Protein AF-A0A151EN66-F1 (afdb_monomer_lite)

Foldseek 3Di:
DPPVVVLCVVLVVLLVQLLVLLVQLVVLLVVLVVVVDDPVLSVLSVVLSDRDDPPDDPLVVLLVVLVVSLVSLVVSLVVCVVVCVPPSSVSNSVSSVVSSVSSVVSNVSSVVVCCVPCVVVCVVCVVPPPDDDPPPVVVVVVVVVVVVVVVVVVVVVD

Secondary structure (DSSP, 8-state):
-HHHHHHHHHHHHHHHHHHHHHHHHHHHHHHHGGGT--HHHHHHHHTT-PPPP-S---HHHHHHHHHHHHHHHHHHHHHHGGGTTSTTHHHHHHHHHHHHHHHHHHHHHHHHHHHHHHHHHHHHHTTT--SSSTTHHHHHHHHHHHHHHHHHHHHH--

Radius of gyration: 22.99 Å; chains: 1; bounding box: 45×64×56 Å

Structure (mmCIF, N/CA/C/O backbone):
data_AF-A0A151EN66-F1
#
_entry.id   AF-A0A151EN66-F1
#
loop_
_atom_site.group_PDB
_atom_site.id
_atom_site.type_symbol
_atom_site.label_atom_id
_atom_site.label_alt_id
_atom_site.label_comp_id
_atom_site.label_asym_id
_atom_site.label_entity_id
_atom_site.label_seq_id
_atom_site.pdbx_PDB_ins_code
_atom_site.Cartn_x
_atom_site.Cartn_y
_atom_site.Cartn_z
_atom_site.occupancy
_atom_site.B_iso_or_equiv
_atom_site.auth_seq_id
_atom_site.auth_comp_id
_atom_site.auth_asym_id
_atom_site.auth_atom_id
_atom_site.pdbx_PDB_model_num
ATOM 1 N N . MET A 1 1 ? 28.763 8.935 -19.865 1.00 46.94 1 MET A N 1
ATOM 2 C CA . MET A 1 1 ? 28.561 8.504 -18.459 1.00 46.94 1 MET A CA 1
ATOM 3 C C . MET A 1 1 ? 27.407 9.202 -17.705 1.00 46.94 1 MET A C 1
ATOM 5 O O . MET A 1 1 ? 27.116 8.788 -16.596 1.00 46.94 1 MET A O 1
ATOM 9 N N . HIS A 1 2 ? 26.664 10.167 -18.277 1.00 44.00 2 HIS A N 1
ATOM 10 C CA . HIS A 1 2 ? 25.607 10.914 -17.553 1.00 44.00 2 HIS A CA 1
ATOM 11 C C . HIS A 1 2 ? 24.236 10.216 -17.366 1.00 44.00 2 HIS A C 1
ATOM 13 O O . HIS A 1 2 ? 23.482 10.601 -16.475 1.00 44.00 2 HIS A O 1
ATOM 19 N N . ARG A 1 3 ? 23.879 9.198 -18.169 1.00 51.47 3 ARG A N 1
ATOM 20 C CA . ARG A 1 3 ? 22.538 8.563 -18.116 1.00 51.47 3 ARG A CA 1
ATOM 21 C C . ARG A 1 3 ? 22.285 7.719 -16.859 1.00 51.47 3 ARG A C 1
ATOM 23 O O . ARG A 1 3 ? 21.152 7.680 -16.381 1.00 51.47 3 ARG A O 1
ATOM 30 N N . ASN A 1 4 ? 23.322 7.091 -16.305 1.00 52.31 4 ASN A N 1
ATOM 31 C CA . ASN A 1 4 ? 23.168 6.207 -15.145 1.00 52.31 4 ASN A CA 1
ATOM 32 C C . ASN A 1 4 ? 22.957 7.003 -13.844 1.00 52.31 4 ASN A C 1
ATOM 34 O O . ASN A 1 4 ? 22.134 6.608 -13.024 1.00 52.31 4 ASN A O 1
ATOM 38 N N . SER A 1 5 ? 23.601 8.171 -13.704 1.00 56.22 5 SER A N 1
ATOM 39 C CA . SER A 1 5 ? 23.400 9.075 -12.556 1.00 56.22 5 SER A CA 1
ATOM 40 C C . SER A 1 5 ? 21.963 9.605 -12.498 1.00 56.22 5 SER A C 1
ATOM 42 O O . SER A 1 5 ? 21.292 9.459 -11.487 1.00 56.22 5 SER A O 1
ATOM 44 N N . TYR A 1 6 ? 21.434 10.118 -13.616 1.00 56.62 6 TYR A N 1
ATOM 45 C CA . TYR A 1 6 ? 20.087 10.705 -13.665 1.00 56.62 6 TYR A CA 1
ATOM 46 C C . TYR A 1 6 ? 18.962 9.696 -13.366 1.00 56.62 6 TYR A C 1
ATOM 48 O O . TYR A 1 6 ? 17.961 10.020 -12.726 1.00 56.62 6 TYR A O 1
ATOM 56 N N . THR A 1 7 ? 19.133 8.458 -13.829 1.00 61.69 7 THR A N 1
ATOM 57 C CA . THR A 1 7 ? 18.198 7.346 -13.602 1.00 61.69 7 THR A CA 1
ATOM 58 C C . THR A 1 7 ? 18.179 6.943 -12.126 1.00 61.69 7 THR A C 1
ATOM 60 O O . THR A 1 7 ? 17.107 6.835 -11.526 1.00 61.69 7 THR A O 1
ATOM 63 N N . SER A 1 8 ? 19.365 6.832 -11.519 1.00 66.06 8 SER A N 1
ATOM 64 C CA . SER A 1 8 ? 19.534 6.571 -10.087 1.00 66.06 8 SER A CA 1
ATOM 65 C C . SER A 1 8 ? 18.925 7.685 -9.224 1.00 66.06 8 SER A C 1
ATOM 67 O O . SER A 1 8 ? 18.204 7.400 -8.267 1.00 66.06 8 SER A O 1
ATOM 69 N N . ASP A 1 9 ? 19.113 8.955 -9.598 1.00 73.25 9 ASP A N 1
ATOM 70 C CA . ASP A 1 9 ? 18.587 10.114 -8.859 1.00 73.25 9 ASP A CA 1
ATOM 71 C C . ASP A 1 9 ? 17.057 10.232 -8.936 1.00 73.25 9 ASP A C 1
ATOM 73 O O . ASP A 1 9 ? 16.402 10.731 -8.015 1.00 73.25 9 ASP A O 1
ATOM 77 N N . ARG A 1 10 ? 16.447 9.790 -10.045 1.00 72.00 10 ARG A N 1
ATOM 78 C CA . ARG A 1 10 ? 14.983 9.720 -10.167 1.00 72.00 10 ARG A CA 1
ATOM 79 C C . ARG A 1 10 ? 14.419 8.631 -9.264 1.00 72.00 10 ARG A C 1
ATOM 81 O O . ARG A 1 10 ? 13.573 8.954 -8.435 1.00 72.00 10 ARG A O 1
ATOM 88 N N . ILE A 1 11 ? 14.905 7.392 -9.367 1.00 77.88 11 ILE A N 1
ATOM 89 C CA . ILE A 1 11 ? 14.428 6.274 -8.532 1.00 77.88 11 ILE A CA 1
ATOM 90 C C . ILE A 1 11 ? 14.614 6.602 -7.046 1.00 77.88 11 ILE A C 1
ATOM 92 O O . ILE A 1 11 ? 13.667 6.485 -6.271 1.00 77.88 11 ILE A O 1
ATOM 96 N N . THR A 1 12 ? 15.787 7.116 -6.664 1.00 78.69 12 THR A N 1
ATOM 97 C CA . THR A 1 12 ? 16.104 7.473 -5.272 1.00 78.69 12 THR A CA 1
ATOM 98 C C . THR A 1 12 ? 15.095 8.459 -4.683 1.00 78.69 12 THR A C 1
ATOM 100 O O . THR A 1 12 ? 14.620 8.250 -3.569 1.00 78.69 12 THR A O 1
ATOM 103 N N . ARG A 1 13 ? 14.696 9.498 -5.429 1.00 83.50 13 ARG A N 1
ATOM 104 C CA . ARG A 1 13 ? 13.694 10.471 -4.957 1.00 83.50 13 ARG A CA 1
ATOM 105 C C . ARG A 1 13 ? 12.327 9.840 -4.701 1.00 83.50 13 ARG A C 1
ATOM 107 O O . ARG A 1 13 ? 11.685 10.160 -3.703 1.00 83.50 13 ARG A O 1
ATOM 114 N N . TYR A 1 14 ? 11.873 8.946 -5.578 1.00 83.88 14 TYR A N 1
ATOM 115 C CA . TYR A 1 14 ? 10.579 8.281 -5.393 1.00 83.88 14 TYR A CA 1
ATOM 116 C C . TYR A 1 14 ? 10.620 7.247 -4.270 1.00 83.88 14 TYR A C 1
ATOM 118 O O . TYR A 1 14 ? 9.672 7.169 -3.493 1.00 83.88 14 TYR A O 1
ATOM 126 N N . VAL A 1 15 ? 11.738 6.536 -4.111 1.00 83.06 15 VAL A N 1
ATOM 127 C CA . VAL A 1 15 ? 11.966 5.652 -2.962 1.00 83.06 15 VAL A CA 1
ATOM 128 C C . VAL A 1 15 ? 11.958 6.447 -1.652 1.00 83.06 15 VAL A C 1
ATOM 130 O O . VAL A 1 15 ? 11.281 6.050 -0.711 1.00 83.06 15 VAL A O 1
ATOM 133 N N . GLN A 1 16 ? 12.616 7.610 -1.591 1.00 84.69 16 GLN A N 1
ATOM 134 C CA . GLN A 1 16 ? 12.591 8.485 -0.408 1.00 84.69 16 GLN A CA 1
ATOM 135 C C . GLN A 1 16 ? 11.183 9.000 -0.081 1.00 84.69 16 GLN A C 1
ATOM 137 O O . GLN A 1 16 ? 10.785 9.042 1.084 1.00 84.69 16 GLN A O 1
ATOM 142 N N . ARG A 1 17 ? 10.406 9.381 -1.101 1.00 86.44 17 ARG A N 1
ATOM 143 C CA . ARG A 1 17 ? 9.011 9.801 -0.919 1.00 86.44 17 ARG A CA 1
ATOM 144 C C . ARG A 1 17 ? 8.146 8.658 -0.386 1.00 86.44 17 ARG A C 1
ATOM 146 O O . ARG A 1 17 ? 7.349 8.863 0.527 1.00 86.44 17 ARG A O 1
ATOM 153 N N . LEU A 1 18 ? 8.350 7.454 -0.906 1.00 87.50 18 LEU A N 1
ATOM 154 C CA . LEU A 1 18 ? 7.670 6.254 -0.441 1.00 87.50 18 LEU A CA 1
ATOM 155 C C . LEU A 1 18 ? 8.085 5.867 0.988 1.00 87.50 18 LEU A C 1
ATOM 157 O O . LEU A 1 18 ? 7.244 5.463 1.786 1.00 87.50 18 LEU A O 1
ATOM 161 N N . ASP A 1 19 ? 9.357 6.036 1.356 1.00 88.50 19 ASP A N 1
ATOM 162 C CA . ASP A 1 19 ? 9.833 5.890 2.739 1.00 88.50 19 ASP A CA 1
ATOM 163 C C . ASP A 1 19 ? 9.116 6.866 3.682 1.00 88.50 19 ASP A C 1
ATOM 165 O O . ASP A 1 19 ? 8.696 6.481 4.773 1.00 88.50 19 ASP A O 1
ATOM 169 N N . GLN A 1 20 ? 8.926 8.119 3.257 1.00 90.50 20 GLN A N 1
ATOM 170 C CA . GLN A 1 20 ? 8.191 9.110 4.039 1.00 90.50 20 GLN A CA 1
ATOM 171 C C . GLN A 1 20 ? 6.728 8.703 4.254 1.00 90.50 20 GLN A C 1
ATOM 173 O O . GLN A 1 20 ? 6.267 8.675 5.394 1.00 90.50 20 GLN A O 1
ATOM 178 N N . SER A 1 21 ? 6.010 8.333 3.191 1.00 90.75 21 SER A N 1
ATOM 179 C CA . SER A 1 21 ? 4.608 7.908 3.301 1.00 90.75 21 SER A CA 1
ATOM 180 C C . SER A 1 21 ? 4.435 6.638 4.138 1.00 90.75 21 SER A C 1
ATOM 182 O O . SER A 1 21 ? 3.447 6.510 4.859 1.00 90.75 21 SER A O 1
ATOM 184 N N . ARG A 1 22 ? 5.419 5.732 4.128 1.00 89.75 22 ARG A N 1
ATOM 185 C CA . ARG A 1 22 ? 5.432 4.554 5.008 1.00 89.75 22 ARG A CA 1
ATOM 186 C C . ARG A 1 22 ? 5.624 4.901 6.478 1.00 89.75 22 ARG A C 1
ATOM 188 O O . ARG A 1 22 ? 4.970 4.288 7.318 1.00 89.75 22 ARG A O 1
ATOM 195 N N . ARG A 1 23 ? 6.488 5.868 6.803 1.00 91.88 23 ARG A N 1
ATOM 196 C CA . ARG A 1 23 ? 6.640 6.353 8.187 1.00 91.88 23 ARG A CA 1
ATOM 197 C C . ARG A 1 23 ? 5.330 6.928 8.711 1.00 91.88 23 ARG A C 1
ATOM 199 O O . ARG A 1 23 ? 4.884 6.533 9.779 1.00 91.88 23 ARG A O 1
ATOM 206 N N . GLU A 1 24 ? 4.674 7.762 7.913 1.00 93.50 24 GLU A N 1
ATOM 207 C CA . GLU A 1 24 ? 3.374 8.334 8.271 1.00 93.50 24 GLU A CA 1
ATOM 208 C C . GLU A 1 24 ? 2.285 7.258 8.431 1.00 93.50 24 GLU A C 1
ATOM 210 O O . GLU A 1 24 ? 1.497 7.310 9.375 1.00 93.50 24 GLU A O 1
ATOM 215 N N . LEU A 1 25 ? 2.264 6.244 7.554 1.00 94.50 25 LEU A N 1
ATOM 216 C CA . LEU A 1 25 ? 1.362 5.097 7.691 1.00 94.50 25 LEU A CA 1
ATOM 217 C C . LEU A 1 25 ? 1.625 4.337 8.996 1.00 94.50 25 LEU A C 1
ATOM 219 O O . LEU A 1 25 ? 0.681 4.063 9.735 1.00 94.50 25 LEU A O 1
ATOM 223 N N . LYS A 1 26 ? 2.890 4.049 9.315 1.00 95.00 26 LYS A N 1
ATOM 224 C CA . LYS A 1 26 ? 3.275 3.386 10.566 1.00 95.00 26 LYS A CA 1
ATOM 225 C C . LYS A 1 26 ? 2.794 4.168 11.789 1.00 95.00 26 LYS A C 1
ATOM 227 O O . LYS A 1 26 ? 2.115 3.603 12.639 1.00 95.00 26 LYS A O 1
ATOM 232 N N . GLU A 1 27 ? 3.078 5.466 11.836 1.00 94.50 27 GLU A N 1
ATOM 233 C CA . GLU A 1 27 ? 2.626 6.343 12.921 1.00 94.50 27 GLU A CA 1
ATOM 234 C C . GLU A 1 27 ? 1.098 6.355 13.046 1.00 94.50 27 GLU A C 1
ATOM 236 O O . GLU A 1 27 ? 0.559 6.364 14.153 1.00 94.50 27 GLU A O 1
ATOM 241 N N . SER A 1 28 ? 0.378 6.338 11.920 1.00 94.00 28 SER A N 1
ATOM 242 C CA . SER A 1 28 ? -1.082 6.279 11.945 1.00 94.00 28 SER A CA 1
ATOM 243 C C . SER A 1 28 ? -1.601 4.962 12.517 1.00 94.00 28 SER A C 1
ATOM 245 O O . SER A 1 28 ? -2.547 4.996 13.293 1.00 94.00 28 SER A O 1
ATOM 247 N N . ILE A 1 29 ? -0.959 3.827 12.219 1.00 94.06 29 ILE A N 1
ATOM 248 C CA . ILE A 1 29 ? -1.324 2.513 12.769 1.00 94.06 29 ILE A CA 1
ATOM 249 C C . ILE A 1 29 ? -1.105 2.495 14.286 1.00 94.06 29 ILE A C 1
ATOM 251 O O . ILE A 1 29 ? -2.013 2.124 15.026 1.00 94.06 29 ILE A O 1
ATOM 255 N N . GLU A 1 30 ? 0.044 2.986 14.759 1.00 93.06 30 GLU A N 1
ATOM 256 C CA . GLU A 1 30 ? 0.365 3.091 16.193 1.00 93.06 30 GLU A CA 1
ATOM 257 C C . GLU A 1 30 ? -0.629 3.990 16.950 1.00 93.06 30 GLU A C 1
ATOM 259 O O . GLU A 1 30 ? -0.996 3.723 18.098 1.00 93.06 30 GLU A O 1
ATOM 264 N N . LYS A 1 31 ? -1.110 5.069 16.318 1.00 91.75 31 LYS A N 1
ATOM 265 C CA . LYS A 1 31 ? -2.199 5.884 16.878 1.00 91.75 31 LYS A CA 1
ATOM 266 C C . LYS A 1 31 ? -3.519 5.122 16.874 1.00 91.75 31 LYS A C 1
ATOM 268 O O . LYS A 1 31 ? -4.242 5.175 17.865 1.00 91.75 31 LYS A O 1
ATOM 273 N N . ALA A 1 32 ? -3.822 4.419 15.787 1.00 88.00 32 ALA A N 1
ATOM 274 C CA . ALA A 1 32 ? -5.073 3.704 15.573 1.00 88.00 32 ALA A CA 1
ATOM 275 C C . ALA A 1 32 ? -5.285 2.572 16.602 1.00 88.00 32 ALA A C 1
ATOM 277 O O . ALA A 1 32 ? -6.407 2.370 17.067 1.00 88.00 32 ALA A O 1
ATOM 278 N N . GLU A 1 33 ? -4.213 1.922 17.068 1.00 87.12 33 GLU A N 1
ATOM 279 C CA . GLU A 1 33 ? -4.256 0.944 18.171 1.00 87.12 33 GLU A CA 1
ATOM 280 C C . GLU A 1 33 ? -4.873 1.510 19.464 1.00 87.12 33 GLU A C 1
ATOM 282 O O . GLU A 1 33 ? -5.566 0.797 20.193 1.00 87.12 33 GLU A O 1
ATOM 287 N N . LYS A 1 34 ? -4.713 2.815 19.727 1.00 89.31 34 LYS A N 1
ATOM 288 C CA . LYS A 1 34 ? -5.287 3.485 20.909 1.00 89.31 34 LYS A CA 1
ATOM 289 C C . LYS A 1 34 ? -6.809 3.638 20.829 1.00 89.31 34 LYS A C 1
ATOM 291 O O . LYS A 1 34 ? -7.455 3.826 21.857 1.00 89.31 34 LYS A O 1
ATOM 296 N N . TYR A 1 35 ? -7.388 3.523 19.633 1.00 86.94 35 TYR A N 1
ATOM 297 C CA . TYR A 1 35 ? -8.825 3.672 19.382 1.00 86.94 35 TYR A CA 1
ATOM 298 C C . TYR A 1 35 ? -9.612 2.355 19.497 1.00 86.94 35 TYR A C 1
ATOM 300 O O . TYR A 1 35 ? -10.797 2.334 19.178 1.00 86.94 35 TYR A O 1
ATOM 308 N N . LYS A 1 36 ? -8.992 1.259 19.968 1.00 85.50 36 LYS A N 1
ATOM 309 C CA . LYS A 1 36 ? -9.633 -0.070 20.106 1.00 85.50 36 LYS A CA 1
ATOM 310 C C . LYS A 1 36 ? -10.255 -0.598 18.801 1.00 85.50 36 LYS A C 1
ATOM 312 O O . LYS A 1 36 ? -11.260 -1.307 18.827 1.00 85.50 36 LYS A O 1
ATOM 317 N N . ILE A 1 37 ? -9.659 -0.253 17.664 1.00 88.38 37 ILE A N 1
ATOM 318 C CA . ILE A 1 37 ? -10.065 -0.766 16.353 1.00 88.38 37 ILE A CA 1
ATOM 319 C C . ILE A 1 37 ? -9.770 -2.266 16.221 1.00 88.38 37 ILE A C 1
ATOM 321 O O . ILE A 1 37 ? -9.013 -2.845 17.004 1.00 88.38 37 ILE A O 1
ATOM 325 N N . SER A 1 38 ? -10.355 -2.906 15.208 1.00 91.38 38 SER A N 1
ATOM 326 C CA . SER A 1 38 ? -10.193 -4.342 14.976 1.00 91.38 38 SER A CA 1
ATOM 327 C C . SER A 1 38 ? -8.720 -4.762 14.878 1.00 91.38 38 SER A C 1
ATOM 329 O O . SER A 1 38 ? -7.959 -4.255 14.053 1.00 91.38 38 SER A O 1
ATOM 331 N N . ARG A 1 39 ? -8.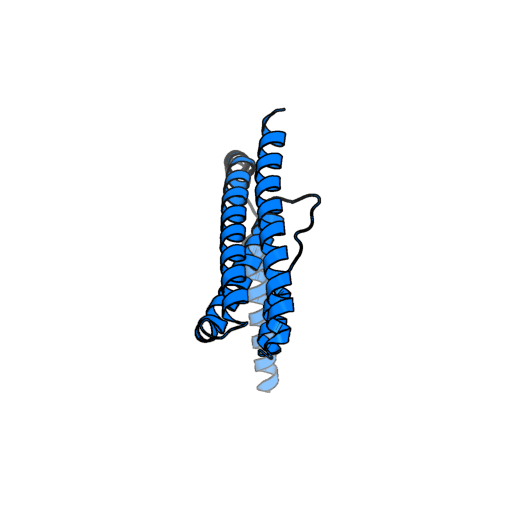322 -5.783 15.651 1.00 90.50 39 ARG A N 1
ATOM 332 C CA . ARG A 1 39 ? -6.971 -6.372 15.575 1.00 90.50 39 ARG A CA 1
ATOM 333 C C . ARG A 1 39 ? -6.652 -6.909 14.176 1.00 90.50 39 ARG A C 1
ATOM 335 O O . ARG A 1 39 ? -5.503 -6.868 13.748 1.00 90.50 39 ARG A O 1
ATOM 342 N N . LYS A 1 40 ? -7.669 -7.380 13.446 1.00 94.19 40 LYS A N 1
ATOM 343 C CA . LYS A 1 40 ? -7.524 -7.820 12.052 1.00 94.19 40 LYS A CA 1
ATOM 344 C C . LYS A 1 40 ? -7.107 -6.654 11.151 1.00 94.19 40 LYS A C 1
ATOM 346 O O . LYS A 1 40 ? -6.174 -6.811 10.373 1.00 94.19 40 LYS A O 1
ATOM 351 N N . PHE A 1 41 ? -7.737 -5.489 11.309 1.00 94.62 41 PHE A N 1
ATOM 352 C CA . PHE A 1 41 ? -7.377 -4.276 10.574 1.00 94.62 41 PHE A CA 1
ATOM 353 C C . PHE A 1 41 ? -5.934 -3.853 10.855 1.00 94.62 41 PHE A C 1
ATOM 355 O O . PHE A 1 41 ? -5.170 -3.650 9.919 1.00 94.62 41 PHE A O 1
ATOM 362 N N . VAL A 1 42 ? -5.540 -3.786 12.131 1.00 93.75 42 VAL A N 1
ATOM 363 C CA . VAL A 1 42 ? -4.176 -3.395 12.540 1.00 93.75 42 VAL A CA 1
ATOM 364 C C . VAL A 1 42 ? -3.122 -4.344 11.972 1.00 93.75 42 VAL A C 1
ATOM 366 O O . VAL A 1 42 ? -2.105 -3.889 11.448 1.00 93.75 42 VAL A O 1
ATOM 369 N N . ASN A 1 43 ? -3.372 -5.655 12.026 1.00 93.19 43 ASN A N 1
ATOM 370 C CA . ASN A 1 43 ? -2.458 -6.658 11.482 1.00 93.19 43 ASN A CA 1
ATOM 371 C C . ASN A 1 43 ? -2.324 -6.530 9.957 1.00 93.19 43 ASN A C 1
ATOM 373 O O . ASN A 1 43 ? -1.215 -6.571 9.425 1.00 93.19 43 ASN A O 1
ATOM 377 N N . GLU A 1 44 ? -3.441 -6.347 9.247 1.00 94.00 44 GLU A N 1
ATOM 378 C CA . GLU A 1 44 ? -3.423 -6.145 7.797 1.00 94.00 44 GLU A CA 1
ATOM 379 C C . GLU A 1 44 ? -2.730 -4.827 7.419 1.00 94.00 44 GLU A C 1
ATOM 381 O O . GLU A 1 44 ? -1.884 -4.824 6.527 1.00 94.00 44 GLU A O 1
ATOM 386 N N . ALA A 1 45 ? -3.004 -3.732 8.131 1.00 93.81 45 ALA A N 1
ATOM 387 C CA . ALA A 1 45 ? -2.368 -2.437 7.903 1.00 93.81 45 ALA A CA 1
ATOM 388 C C . ALA A 1 45 ? -0.855 -2.489 8.166 1.00 93.81 45 ALA A C 1
ATOM 390 O O . ALA A 1 45 ? -0.068 -1.977 7.371 1.00 93.81 45 ALA A O 1
ATOM 391 N N . SER A 1 46 ? -0.432 -3.167 9.237 1.00 92.44 46 SER A N 1
ATOM 392 C CA . SER A 1 46 ? 0.986 -3.359 9.575 1.00 92.44 46 SER A CA 1
ATOM 393 C C . SER A 1 46 ? 1.755 -4.072 8.463 1.00 92.44 46 SER A C 1
ATOM 395 O O . SER A 1 46 ? 2.912 -3.743 8.208 1.00 92.44 46 SER A O 1
ATOM 397 N N . SER A 1 47 ? 1.106 -4.991 7.737 1.00 91.12 47 SER A N 1
ATOM 398 C CA . SER A 1 47 ? 1.722 -5.687 6.598 1.00 91.12 47 SER A CA 1
ATOM 399 C C . SER A 1 47 ? 2.046 -4.771 5.406 1.00 91.12 47 SER A C 1
ATOM 401 O O . SER A 1 47 ? 2.856 -5.134 4.554 1.00 91.12 47 SER A O 1
ATOM 403 N N . LEU A 1 48 ? 1.453 -3.571 5.353 1.00 91.25 48 LEU A N 1
ATOM 404 C CA . LEU A 1 48 ? 1.729 -2.566 4.323 1.00 91.25 48 LEU A CA 1
ATOM 405 C C . LEU A 1 48 ? 2.995 -1.747 4.616 1.00 91.25 48 LEU A C 1
ATOM 407 O O . LEU A 1 48 ? 3.529 -1.099 3.716 1.00 91.25 48 LEU A O 1
ATOM 411 N N . VAL A 1 49 ? 3.503 -1.782 5.854 1.00 87.81 49 VAL A N 1
ATOM 412 C CA . VAL A 1 49 ? 4.729 -1.084 6.281 1.00 87.81 49 VAL A CA 1
ATOM 413 C C . VAL A 1 49 ? 5.960 -1.943 5.968 1.00 87.81 49 VAL A C 1
ATOM 415 O O . VAL A 1 49 ? 6.793 -2.238 6.822 1.00 87.81 49 VAL A O 1
ATOM 418 N N . TYR A 1 50 ? 6.078 -2.386 4.721 1.00 78.00 50 TYR A N 1
ATOM 419 C CA . TYR A 1 50 ? 7.250 -3.121 4.259 1.00 78.00 50 TYR A CA 1
ATOM 420 C C . TYR A 1 50 ? 8.381 -2.164 3.870 1.00 78.00 50 TYR A C 1
ATOM 422 O O . TYR A 1 50 ? 8.101 -1.085 3.351 1.00 78.00 50 TYR A O 1
ATOM 430 N N . GLN A 1 51 ? 9.648 -2.537 4.076 1.00 69.50 51 GLN A N 1
ATOM 431 C CA . GLN A 1 51 ? 10.818 -1.763 3.637 1.00 69.50 51 GLN A CA 1
ATOM 432 C C . GLN A 1 51 ? 11.379 -2.338 2.336 1.00 69.50 51 GLN A C 1
ATOM 434 O O . GLN A 1 51 ? 11.803 -3.486 2.319 1.00 69.50 51 GLN A O 1
ATOM 439 N N . PHE A 1 52 ? 11.429 -1.530 1.271 1.00 67.06 52 PHE A N 1
ATOM 440 C CA . PHE A 1 52 ? 12.070 -1.961 0.024 1.00 67.06 52 PHE A CA 1
ATOM 441 C C . PHE A 1 52 ? 13.587 -2.080 0.251 1.00 67.06 52 PHE A C 1
ATOM 443 O O . PHE A 1 52 ? 14.175 -1.169 0.854 1.00 67.06 52 PHE A O 1
ATOM 450 N N . PRO A 1 53 ? 14.229 -3.169 -0.201 1.00 62.00 53 PRO A N 1
ATOM 451 C CA . PRO A 1 53 ? 15.665 -3.359 -0.039 1.00 62.00 53 PRO A CA 1
ATOM 452 C C . PRO A 1 53 ? 16.441 -2.259 -0.775 1.00 62.00 53 PRO A C 1
ATOM 454 O O . PRO A 1 53 ? 16.296 -2.061 -1.971 1.00 62.00 53 PRO A O 1
ATOM 457 N N . ARG A 1 54 ? 17.288 -1.511 -0.058 1.00 58.28 54 ARG A N 1
ATOM 458 C CA . ARG A 1 54 ? 17.948 -0.292 -0.573 1.00 58.28 54 ARG A CA 1
ATOM 459 C C . ARG A 1 54 ? 19.109 -0.540 -1.546 1.00 58.28 54 ARG A C 1
ATOM 461 O O . ARG A 1 54 ? 19.703 0.430 -2.022 1.00 58.28 54 ARG A O 1
ATOM 468 N N . HIS A 1 55 ? 19.484 -1.789 -1.813 1.00 51.31 55 HIS A N 1
ATOM 469 C CA . HIS A 1 55 ? 20.740 -2.126 -2.484 1.00 51.31 55 HIS A CA 1
ATOM 470 C C . HIS A 1 55 ? 20.494 -3.099 -3.641 1.00 51.31 55 HIS A C 1
ATOM 472 O O . HIS A 1 55 ? 19.848 -4.120 -3.456 1.00 51.31 55 HIS A O 1
ATOM 478 N N . SER A 1 56 ? 20.998 -2.714 -4.820 1.00 52.28 56 SER A N 1
ATOM 479 C CA . SER A 1 56 ? 20.893 -3.407 -6.114 1.00 52.28 56 SER A CA 1
ATOM 480 C C . SER A 1 56 ? 19.469 -3.771 -6.539 1.00 52.28 56 SER A C 1
ATOM 482 O O . SER A 1 56 ? 19.087 -4.935 -6.536 1.00 52.28 56 SER A O 1
ATOM 484 N N . TYR A 1 57 ? 18.694 -2.773 -6.960 1.00 60.56 57 TYR A N 1
ATOM 485 C CA . TYR A 1 57 ? 17.453 -3.046 -7.675 1.00 60.56 57 TYR A CA 1
ATOM 486 C C . TYR A 1 57 ? 17.789 -3.585 -9.067 1.00 60.56 57 TYR A C 1
ATOM 488 O O . TYR A 1 57 ? 18.111 -2.812 -9.974 1.00 60.56 57 TYR A O 1
ATOM 496 N N . ASP A 1 58 ? 17.691 -4.901 -9.246 1.00 74.88 58 ASP A N 1
ATOM 497 C CA . ASP A 1 58 ? 17.257 -5.410 -10.541 1.00 74.88 58 ASP A CA 1
ATOM 498 C C . ASP A 1 58 ? 15.926 -4.707 -10.859 1.00 74.88 58 ASP A C 1
ATOM 500 O O . ASP A 1 58 ? 14.975 -4.736 -10.070 1.00 74.88 58 ASP A O 1
ATOM 504 N N . LEU A 1 59 ? 15.890 -3.975 -11.974 1.00 76.38 59 LEU A N 1
ATOM 505 C CA . LEU A 1 59 ? 14.738 -3.155 -12.346 1.00 76.38 59 LEU A CA 1
ATOM 506 C C . LEU A 1 59 ? 13.478 -4.006 -12.534 1.00 76.38 59 LEU A C 1
ATOM 508 O O . LEU A 1 59 ? 12.381 -3.551 -12.207 1.00 76.38 59 LEU A O 1
ATOM 512 N N . VAL A 1 60 ? 13.627 -5.238 -13.026 1.00 79.62 60 VAL A N 1
ATOM 513 C CA . VAL A 1 60 ? 12.517 -6.165 -13.254 1.00 79.62 60 VAL A CA 1
ATOM 514 C C . VAL A 1 60 ? 11.984 -6.669 -11.920 1.00 79.62 60 VAL A C 1
ATOM 516 O O . VAL A 1 60 ? 10.777 -6.602 -11.685 1.00 79.62 60 VAL A O 1
ATOM 519 N N . GLU A 1 61 ? 12.871 -7.104 -11.025 1.00 80.88 61 GLU A N 1
ATOM 520 C CA . GLU A 1 61 ? 12.495 -7.568 -9.685 1.00 80.88 61 GLU A CA 1
ATOM 521 C C . GLU A 1 61 ? 11.817 -6.451 -8.880 1.00 80.88 61 GLU A C 1
ATOM 523 O O . GLU A 1 61 ? 10.718 -6.635 -8.356 1.00 80.88 61 GLU A O 1
ATOM 528 N N . CYS A 1 62 ? 12.396 -5.247 -8.886 1.00 80.00 62 CYS A N 1
ATOM 529 C CA . CYS A 1 62 ? 11.826 -4.073 -8.226 1.00 80.00 62 CYS A CA 1
ATOM 530 C C . CYS A 1 62 ? 10.429 -3.729 -8.770 1.00 80.00 62 CYS A C 1
ATOM 532 O O . CYS A 1 62 ? 9.502 -3.447 -8.008 1.00 80.00 62 CYS A O 1
ATOM 534 N N . THR A 1 63 ? 10.246 -3.797 -10.092 1.00 84.38 63 THR A N 1
ATOM 535 C CA . THR A 1 63 ? 8.945 -3.545 -10.732 1.00 84.38 63 THR A CA 1
ATOM 536 C C . THR A 1 63 ? 7.900 -4.580 -10.310 1.00 84.38 63 THR A C 1
ATOM 538 O O . THR A 1 63 ? 6.753 -4.220 -10.013 1.00 84.38 63 THR A O 1
ATOM 541 N N . GLN A 1 64 ? 8.272 -5.863 -10.248 1.00 85.56 64 GLN A N 1
ATOM 542 C CA . GLN A 1 64 ? 7.385 -6.933 -9.782 1.00 85.56 64 GLN A CA 1
ATOM 543 C C . GLN A 1 64 ? 7.003 -6.740 -8.315 1.00 85.56 64 GLN A C 1
ATOM 545 O O . GLN A 1 64 ? 5.823 -6.818 -7.967 1.00 85.56 64 GLN A O 1
ATOM 550 N N . GLU A 1 65 ? 7.976 -6.428 -7.468 1.00 85.94 65 GLU A N 1
ATOM 551 C CA . GLU A 1 65 ? 7.765 -6.217 -6.043 1.00 85.94 65 GLU A CA 1
ATOM 552 C C . GLU A 1 65 ? 6.810 -5.041 -5.785 1.00 85.94 65 GLU A C 1
ATOM 554 O O . GLU A 1 65 ? 5.796 -5.190 -5.098 1.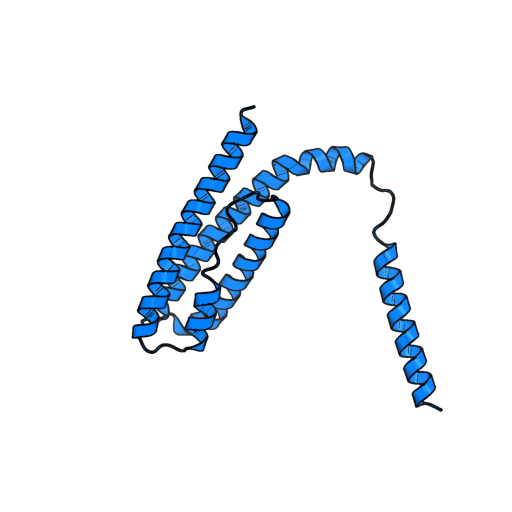00 85.94 65 GLU A O 1
ATOM 559 N N . VAL A 1 66 ? 7.052 -3.888 -6.421 1.00 88.50 66 VAL A N 1
ATOM 560 C CA . VAL A 1 66 ? 6.162 -2.719 -6.338 1.00 88.50 66 VAL A CA 1
ATOM 561 C C . VAL A 1 66 ? 4.746 -3.066 -6.816 1.00 88.50 66 VAL A C 1
ATOM 563 O O . VAL A 1 66 ? 3.769 -2.651 -6.190 1.00 88.50 66 VAL A O 1
ATOM 566 N N . THR A 1 67 ? 4.609 -3.875 -7.869 1.00 90.62 67 THR A N 1
ATOM 567 C CA . THR A 1 67 ? 3.302 -4.330 -8.380 1.00 90.62 67 THR A CA 1
ATOM 568 C C . THR A 1 67 ? 2.546 -5.184 -7.356 1.00 90.62 67 THR A C 1
ATOM 570 O O . THR A 1 67 ? 1.339 -5.000 -7.153 1.00 90.62 67 THR A O 1
ATOM 573 N N . GLN A 1 68 ? 3.241 -6.083 -6.654 1.00 90.31 68 GLN A N 1
ATOM 574 C CA . GLN A 1 68 ? 2.638 -6.874 -5.579 1.00 90.31 68 GLN A CA 1
ATOM 575 C C . GLN A 1 68 ? 2.174 -5.982 -4.421 1.00 90.31 68 GLN A C 1
ATOM 577 O O . GLN A 1 68 ? 1.064 -6.162 -3.912 1.00 90.31 68 GLN A O 1
ATOM 582 N N . TYR A 1 69 ? 2.975 -4.985 -4.031 1.00 90.88 69 TYR A N 1
ATOM 583 C CA . TYR A 1 69 ? 2.602 -4.045 -2.968 1.00 90.88 69 TYR A CA 1
ATOM 584 C C . TYR A 1 69 ? 1.418 -3.151 -3.335 1.00 90.88 69 TYR A C 1
ATOM 586 O O . TYR A 1 69 ? 0.566 -2.906 -2.477 1.00 90.88 69 TYR A O 1
ATOM 594 N N . ILE A 1 70 ? 1.316 -2.712 -4.592 1.00 93.38 70 ILE A N 1
ATOM 595 C CA . ILE A 1 70 ? 0.128 -2.014 -5.109 1.00 93.38 70 ILE A CA 1
ATOM 596 C C . ILE A 1 70 ? -1.109 -2.891 -4.915 1.00 93.38 70 ILE A C 1
ATOM 598 O O . ILE A 1 70 ? -2.053 -2.466 -4.251 1.00 93.38 70 ILE A O 1
ATOM 602 N N . THR A 1 71 ? -1.059 -4.136 -5.395 1.00 94.44 71 THR A N 1
ATOM 603 C CA . THR A 1 71 ? -2.187 -5.080 -5.322 1.00 94.44 71 THR A CA 1
ATOM 604 C C . THR A 1 71 ? -2.630 -5.320 -3.876 1.00 94.44 71 THR A C 1
ATOM 606 O O . THR A 1 71 ? -3.819 -5.272 -3.562 1.00 94.44 71 THR A O 1
ATOM 609 N N . ARG A 1 72 ? -1.674 -5.534 -2.960 1.00 92.81 72 ARG A N 1
ATOM 610 C CA . ARG A 1 72 ? -1.961 -5.726 -1.528 1.00 92.81 72 ARG A CA 1
ATOM 611 C C . ARG A 1 72 ? -2.591 -4.487 -0.895 1.00 92.81 72 ARG A C 1
ATOM 613 O O . ARG A 1 72 ? -3.548 -4.611 -0.134 1.00 92.81 72 ARG A O 1
ATOM 620 N N . THR A 1 73 ? -2.076 -3.302 -1.221 1.00 94.56 73 THR A N 1
ATOM 621 C CA . THR A 1 73 ? -2.578 -2.033 -0.676 1.00 94.56 73 THR A CA 1
ATOM 622 C C . THR A 1 73 ? -3.987 -1.729 -1.189 1.00 94.56 73 THR A C 1
ATOM 624 O O . THR A 1 73 ? -4.839 -1.307 -0.411 1.00 94.56 73 THR A O 1
ATOM 627 N N . GLU A 1 74 ? -4.272 -1.997 -2.465 1.00 96.31 74 GLU A N 1
ATOM 628 C CA . GLU A 1 74 ? -5.620 -1.874 -3.038 1.00 96.31 74 GLU A CA 1
ATOM 629 C C . GLU A 1 74 ? -6.603 -2.844 -2.385 1.00 96.31 74 GLU A C 1
ATOM 631 O O . GLU A 1 74 ? -7.692 -2.438 -1.982 1.00 96.31 74 GLU A O 1
ATOM 636 N N . ALA A 1 75 ? -6.207 -4.108 -2.213 1.00 94.81 75 ALA A N 1
ATOM 637 C CA . ALA A 1 75 ? -7.037 -5.105 -1.544 1.00 94.81 75 ALA A CA 1
ATOM 638 C C . ALA A 1 75 ? -7.360 -4.712 -0.093 1.00 94.81 75 ALA A C 1
ATOM 640 O O . ALA A 1 75 ? -8.495 -4.894 0.350 1.00 94.81 75 ALA A O 1
ATOM 641 N N . PHE A 1 76 ? -6.387 -4.152 0.633 1.00 96.19 76 PHE A N 1
ATOM 642 C CA . PHE A 1 76 ? -6.601 -3.615 1.976 1.00 96.19 76 PHE A CA 1
ATOM 643 C C . PHE A 1 76 ? -7.599 -2.451 1.967 1.00 96.19 76 PHE A C 1
ATOM 645 O O . PHE A 1 76 ? -8.591 -2.504 2.689 1.00 96.19 76 PHE A O 1
ATOM 652 N N . ILE A 1 77 ? -7.377 -1.429 1.133 1.00 96.75 77 ILE A N 1
ATOM 653 C CA . ILE A 1 77 ? -8.259 -0.253 1.073 1.00 96.75 77 ILE A CA 1
ATOM 654 C C . ILE A 1 77 ? -9.688 -0.685 0.738 1.00 96.75 77 ILE A C 1
ATOM 656 O O . ILE A 1 77 ? -10.603 -0.359 1.483 1.00 96.75 77 ILE A O 1
ATOM 660 N N . ASN A 1 78 ? -9.872 -1.497 -0.306 1.00 96.12 78 ASN A N 1
ATOM 661 C CA . ASN A 1 78 ? -11.194 -1.951 -0.740 1.00 96.12 78 ASN A CA 1
ATOM 662 C C . ASN A 1 78 ? -11.937 -2.743 0.343 1.00 96.12 78 ASN A C 1
ATOM 664 O O . ASN A 1 78 ? -13.153 -2.629 0.466 1.00 96.12 78 ASN A O 1
ATOM 668 N N . ARG A 1 79 ? -11.219 -3.548 1.133 1.00 95.50 79 ARG A N 1
ATOM 669 C CA . ARG A 1 79 ? -11.813 -4.353 2.207 1.00 95.50 79 ARG A CA 1
ATOM 670 C C . ARG A 1 79 ? -12.324 -3.505 3.367 1.00 95.50 79 ARG A C 1
ATOM 672 O O . ARG A 1 79 ? -13.318 -3.874 3.980 1.00 95.50 79 ARG A O 1
ATOM 679 N N . TRP A 1 80 ? -11.630 -2.416 3.678 1.00 96.00 80 TRP A N 1
ATOM 680 C CA . TRP A 1 80 ? -11.883 -1.609 4.874 1.00 96.00 80 TRP A CA 1
ATOM 681 C C . TRP A 1 80 ? -12.508 -0.245 4.567 1.00 96.00 80 TRP A C 1
ATOM 683 O O . TRP A 1 80 ? -12.785 0.522 5.486 1.00 96.00 80 TRP A O 1
ATOM 693 N N . GLU A 1 81 ? -12.776 0.049 3.294 1.00 94.81 81 GLU A N 1
ATOM 694 C CA . GLU A 1 81 ? -13.355 1.308 2.817 1.00 94.81 81 GLU A CA 1
ATOM 695 C C . GLU A 1 81 ? -14.642 1.680 3.566 1.00 94.81 81 GLU A C 1
ATOM 697 O O . GLU A 1 81 ? -14.818 2.832 3.962 1.00 94.81 81 GLU A O 1
ATOM 702 N N . SER A 1 82 ? -15.505 0.696 3.838 1.00 93.56 82 SER A N 1
ATOM 703 C CA . SER A 1 82 ? -16.770 0.895 4.556 1.00 93.56 82 SER A CA 1
ATOM 704 C C . SER A 1 82 ? -16.597 1.367 6.002 1.00 93.56 82 SER A C 1
ATOM 706 O O . SER A 1 82 ? -17.521 1.943 6.565 1.00 93.56 82 SER A O 1
ATOM 708 N N . GLU A 1 83 ? -15.430 1.146 6.612 1.00 90.44 83 GLU A N 1
ATOM 709 C CA . GLU A 1 83 ? -15.113 1.600 7.974 1.00 90.44 83 GLU A CA 1
ATOM 710 C C . GLU A 1 83 ? -14.450 2.993 7.982 1.00 90.44 83 GLU A C 1
ATOM 712 O O . GLU A 1 83 ? -14.134 3.538 9.040 1.00 90.44 83 GLU A O 1
ATOM 717 N N . GLY A 1 84 ? -14.264 3.612 6.808 1.00 82.69 84 GLY A N 1
ATOM 718 C CA . GLY A 1 84 ? -13.463 4.823 6.608 1.00 82.69 84 GLY A CA 1
ATOM 719 C C . GLY A 1 84 ? -13.995 6.121 7.214 1.00 82.69 84 GLY A C 1
ATOM 720 O O . GLY A 1 84 ? -13.306 7.140 7.131 1.00 82.69 84 GLY A O 1
ATOM 721 N N . THR A 1 85 ? -15.175 6.108 7.835 1.00 88.31 85 THR A N 1
ATOM 722 C CA . THR A 1 85 ? -15.714 7.232 8.621 1.00 88.31 85 THR A CA 1
ATOM 723 C C . THR A 1 85 ? -15.413 7.114 10.115 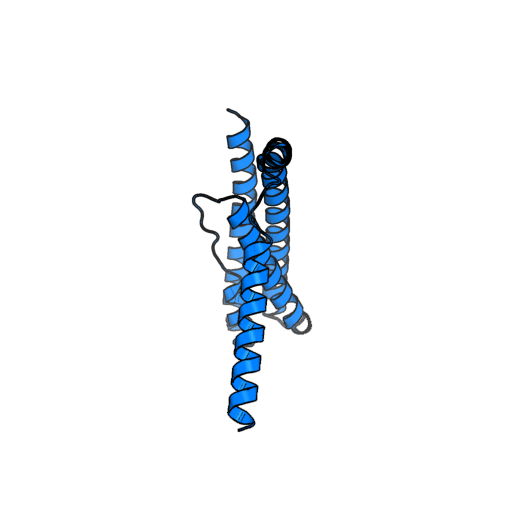1.00 88.31 85 THR A C 1
ATOM 725 O O . THR A 1 85 ? -15.580 8.085 10.851 1.00 88.31 85 THR A O 1
ATOM 728 N N . THR A 1 86 ? -14.962 5.947 10.582 1.00 88.94 86 THR A N 1
ATOM 729 C CA . THR A 1 86 ? -14.665 5.705 11.997 1.00 88.94 86 THR A CA 1
ATOM 730 C C . THR A 1 86 ? -13.278 6.261 12.352 1.00 88.94 86 THR A C 1
ATOM 732 O O . THR A 1 86 ? -12.306 5.996 11.631 1.00 88.94 86 THR A O 1
ATOM 735 N N . PRO A 1 87 ? -13.133 7.013 13.463 1.00 86.88 87 PRO A N 1
ATOM 736 C CA . PRO A 1 87 ? -11.825 7.439 13.962 1.00 86.88 87 PRO A CA 1
ATOM 737 C C . PRO A 1 87 ? -10.857 6.254 14.130 1.00 86.88 87 PRO A C 1
ATOM 739 O O . PRO A 1 87 ? -11.259 5.160 14.517 1.00 86.88 87 PRO A O 1
ATOM 742 N N . GLY A 1 88 ? -9.578 6.452 13.804 1.00 88.31 88 GLY A N 1
ATOM 743 C CA . GLY A 1 88 ? -8.574 5.380 13.730 1.00 88.31 88 GLY A CA 1
ATOM 744 C C . GLY A 1 88 ? -8.523 4.701 12.356 1.00 88.31 88 GLY A C 1
ATOM 745 O O . GLY A 1 88 ? -7.476 4.719 11.711 1.00 88.31 88 GLY A O 1
ATOM 746 N N . TYR A 1 89 ? -9.654 4.201 11.849 1.00 93.50 89 TYR A N 1
ATOM 747 C CA . TYR A 1 89 ? -9.737 3.617 10.500 1.00 93.50 89 TYR A CA 1
ATOM 748 C C . TYR A 1 89 ? -9.509 4.660 9.412 1.00 93.50 89 TYR A C 1
ATOM 750 O O . TYR A 1 89 ? -8.705 4.450 8.503 1.00 93.50 89 TYR A O 1
ATOM 758 N N . HIS A 1 90 ? -10.182 5.808 9.537 1.00 94.50 90 HIS A N 1
ATOM 759 C CA . HIS A 1 90 ? -10.088 6.907 8.582 1.00 94.50 90 HIS A CA 1
ATOM 760 C C . HIS A 1 90 ? -8.639 7.351 8.344 1.00 94.50 90 HIS A C 1
ATOM 762 O O . HIS A 1 90 ? -8.206 7.511 7.202 1.00 94.50 90 HIS A O 1
ATOM 768 N N . GLU A 1 91 ? -7.877 7.547 9.425 1.00 94.06 91 GLU A N 1
ATOM 769 C CA . GLU A 1 91 ? -6.510 8.061 9.340 1.00 94.06 91 GLU A CA 1
ATOM 770 C C . GLU A 1 91 ? -5.578 7.044 8.672 1.00 94.06 91 GLU A C 1
ATOM 772 O O . GLU A 1 91 ? -4.849 7.404 7.746 1.00 94.06 91 GLU A O 1
ATOM 777 N N . VAL A 1 92 ? -5.665 5.770 9.063 1.00 96.12 92 VAL A N 1
ATOM 778 C CA . VAL A 1 92 ? -4.876 4.692 8.451 1.00 96.12 92 VAL A CA 1
ATOM 779 C C . VAL A 1 92 ? -5.234 4.519 6.973 1.00 96.12 92 VAL A C 1
ATOM 781 O O . VAL A 1 92 ? -4.338 4.424 6.138 1.00 96.12 92 VAL A O 1
ATOM 784 N N . LEU A 1 93 ? -6.520 4.560 6.605 1.00 96.50 93 LEU A N 1
ATOM 785 C CA . LEU A 1 93 ? -6.953 4.481 5.204 1.00 96.50 93 LEU A CA 1
ATOM 786 C C . LEU A 1 93 ? -6.480 5.681 4.380 1.00 96.50 93 LEU A C 1
ATOM 788 O O . LEU A 1 93 ? -6.065 5.520 3.231 1.00 96.50 93 LEU A O 1
ATOM 792 N N . ARG A 1 94 ? -6.478 6.888 4.958 1.00 96.12 94 ARG A N 1
ATOM 793 C CA . ARG A 1 94 ? -5.930 8.085 4.308 1.00 96.12 94 ARG A CA 1
ATOM 794 C C . ARG A 1 94 ? -4.449 7.903 3.972 1.00 96.12 94 ARG A C 1
ATOM 796 O O . ARG A 1 94 ? -4.054 8.160 2.833 1.00 96.12 94 ARG A O 1
ATOM 803 N N . TYR A 1 95 ? -3.638 7.433 4.919 1.00 95.94 95 TYR A N 1
ATOM 804 C CA . TYR A 1 95 ? -2.214 7.195 4.668 1.00 95.94 95 TYR A CA 1
ATOM 805 C C . TYR A 1 95 ? -1.954 5.968 3.789 1.00 95.94 95 TYR A C 1
ATOM 807 O O . TYR A 1 95 ? -1.034 6.004 2.975 1.00 95.94 95 TYR A O 1
ATOM 815 N N . ALA A 1 96 ? -2.794 4.932 3.843 1.00 95.81 96 ALA A N 1
ATOM 816 C CA . ALA A 1 96 ? -2.720 3.800 2.921 1.00 95.81 96 ALA A CA 1
ATOM 817 C C . ALA A 1 96 ? -2.963 4.240 1.466 1.00 95.81 96 ALA A C 1
ATOM 819 O O . ALA A 1 96 ? -2.221 3.839 0.571 1.00 95.81 96 ALA A O 1
ATOM 820 N N . ARG A 1 97 ? -3.932 5.134 1.216 1.00 95.94 97 ARG A N 1
ATOM 821 C CA . ARG A 1 97 ? -4.171 5.725 -0.118 1.00 95.94 97 ARG A CA 1
ATOM 822 C C . ARG A 1 97 ? -3.004 6.595 -0.588 1.00 95.94 97 ARG A C 1
ATOM 824 O O . ARG A 1 97 ? -2.634 6.549 -1.764 1.00 95.94 97 ARG A O 1
ATOM 831 N N . LYS A 1 98 ? -2.394 7.362 0.322 1.00 95.31 98 LYS A N 1
ATOM 832 C CA . LYS A 1 98 ? -1.172 8.126 0.025 1.00 95.31 98 LYS A CA 1
ATOM 833 C C . LYS A 1 98 ? -0.028 7.187 -0.373 1.00 95.31 98 LYS A C 1
ATOM 835 O O . LYS A 1 98 ? 0.569 7.372 -1.429 1.00 95.31 98 LYS A O 1
ATOM 840 N N . ASN A 1 99 ? 0.206 6.137 0.415 1.00 93.38 99 ASN A N 1
ATOM 841 C CA . ASN A 1 99 ? 1.198 5.103 0.125 1.00 93.38 99 ASN A CA 1
ATOM 842 C C . ASN A 1 99 ? 0.938 4.430 -1.234 1.00 93.38 99 ASN A C 1
ATOM 844 O O . ASN A 1 99 ? 1.860 4.285 -2.030 1.00 93.38 99 ASN A O 1
ATOM 848 N N . LEU A 1 100 ? -0.321 4.106 -1.551 1.00 95.12 100 LEU A N 1
ATOM 849 C CA . LEU A 1 100 ? -0.715 3.562 -2.854 1.00 95.12 100 LEU A CA 1
ATOM 850 C C . LEU A 1 100 ? -0.387 4.515 -4.012 1.00 95.12 100 LEU A C 1
ATOM 852 O O . LEU A 1 100 ? 0.093 4.083 -5.058 1.00 95.12 100 LEU A O 1
ATOM 856 N N . THR A 1 101 ? -0.636 5.811 -3.832 1.00 94.94 101 THR A N 1
ATOM 857 C CA . THR A 1 101 ? -0.338 6.835 -4.845 1.00 94.94 101 THR A CA 1
ATOM 858 C C . THR A 1 101 ? 1.161 6.909 -5.122 1.00 94.94 101 THR A C 1
ATOM 860 O O . THR A 1 101 ? 1.589 6.940 -6.279 1.00 94.94 101 THR A O 1
ATOM 863 N N . ASP A 1 102 ? 1.971 6.883 -4.067 1.00 92.00 102 ASP A N 1
ATOM 864 C CA . ASP A 1 102 ? 3.424 6.927 -4.192 1.00 92.00 102 ASP A CA 1
ATOM 865 C C . ASP A 1 102 ? 3.981 5.624 -4.795 1.00 92.00 102 ASP A C 1
ATOM 867 O O . ASP A 1 102 ? 4.855 5.691 -5.660 1.00 92.00 102 ASP A O 1
ATOM 871 N N . LEU A 1 103 ? 3.420 4.457 -4.447 1.00 92.12 103 LEU A N 1
ATOM 872 C CA . LEU A 1 103 ? 3.740 3.167 -5.076 1.00 92.12 103 LEU A CA 1
ATOM 873 C C . LEU A 1 103 ? 3.448 3.173 -6.582 1.00 92.12 103 LEU A C 1
ATOM 875 O O . LEU A 1 103 ? 4.303 2.790 -7.377 1.00 92.12 103 LEU A O 1
ATOM 879 N N . LYS A 1 104 ? 2.262 3.642 -6.992 1.00 92.81 104 LYS A N 1
ATOM 880 C CA . LYS A 1 104 ? 1.892 3.761 -8.413 1.00 92.81 104 LYS A CA 1
ATOM 881 C C . LYS A 1 104 ? 2.831 4.704 -9.158 1.00 92.81 104 LYS A C 1
ATOM 883 O O . LYS A 1 104 ? 3.240 4.411 -10.277 1.00 92.81 104 LYS A O 1
ATOM 888 N N . THR A 1 105 ? 3.218 5.803 -8.518 1.00 91.50 105 THR A N 1
ATOM 889 C CA . THR A 1 105 ? 4.175 6.752 -9.094 1.00 91.50 105 THR A CA 1
ATOM 890 C C . THR A 1 105 ? 5.555 6.117 -9.270 1.00 91.50 105 THR A C 1
ATOM 892 O O . THR A 1 105 ? 6.162 6.266 -10.329 1.00 91.50 105 THR A O 1
ATOM 895 N N . LEU A 1 106 ? 6.040 5.372 -8.270 1.00 89.12 106 LEU A N 1
ATOM 896 C CA . LEU A 1 106 ? 7.294 4.628 -8.375 1.00 89.12 106 LEU A CA 1
ATOM 897 C C . LEU A 1 106 ? 7.227 3.591 -9.504 1.00 89.12 106 LEU A C 1
ATOM 899 O O . LEU A 1 106 ? 8.152 3.530 -10.308 1.00 89.12 106 LEU A O 1
ATOM 903 N N . LYS A 1 107 ? 6.120 2.845 -9.622 1.00 90.12 107 LYS A N 1
ATOM 904 C CA . LYS A 1 107 ? 5.921 1.873 -10.705 1.00 90.12 107 LYS A CA 1
ATOM 905 C C . LYS A 1 107 ? 6.035 2.524 -12.084 1.00 90.12 107 LYS A C 1
ATOM 907 O O . LYS A 1 107 ? 6.787 2.034 -12.912 1.00 90.12 107 LYS A O 1
ATOM 912 N N . LEU A 1 108 ? 5.359 3.652 -12.311 1.00 90.06 108 LEU A N 1
ATOM 913 C CA . LEU A 1 108 ? 5.429 4.372 -13.591 1.00 90.06 108 LEU A CA 1
ATOM 914 C C . LEU A 1 108 ? 6.865 4.777 -13.953 1.00 90.06 108 LEU A C 1
ATOM 916 O O . LEU A 1 108 ? 7.258 4.727 -15.114 1.00 90.06 108 LEU A O 1
ATOM 920 N N . VAL A 1 109 ? 7.658 5.179 -12.959 1.00 87.00 109 VAL A N 1
ATOM 921 C CA . VAL A 1 109 ? 9.061 5.562 -13.163 1.00 87.00 109 VAL A CA 1
ATOM 922 C C . VAL A 1 109 ? 9.933 4.341 -13.444 1.00 87.00 109 VAL A C 1
ATOM 924 O O . VAL A 1 109 ? 10.805 4.411 -14.307 1.00 87.00 109 VAL A O 1
ATOM 927 N N . LEU A 1 110 ? 9.701 3.230 -12.744 1.00 86.06 110 LEU A N 1
ATOM 928 C CA . LEU A 1 110 ? 10.403 1.971 -12.985 1.00 86.06 110 LEU A CA 1
ATOM 929 C C . LEU A 1 110 ? 10.077 1.404 -14.369 1.00 86.06 110 LEU A C 1
ATOM 931 O O . LEU A 1 110 ? 11.000 1.011 -15.076 1.00 86.06 110 LEU A O 1
ATOM 935 N N . ASP A 1 111 ? 8.812 1.435 -14.790 1.00 86.44 111 ASP A N 1
ATOM 936 C CA . ASP A 1 111 ? 8.385 1.016 -16.127 1.00 86.44 111 ASP A CA 1
ATOM 937 C C . ASP A 1 111 ? 9.070 1.876 -17.212 1.00 86.44 111 ASP A C 1
ATOM 939 O O . ASP A 1 111 ? 9.671 1.328 -18.133 1.00 86.44 111 ASP A O 1
ATOM 943 N N . ASP A 1 112 ? 9.077 3.212 -17.060 1.00 85.94 112 ASP A N 1
ATOM 944 C CA . ASP A 1 112 ? 9.740 4.161 -17.982 1.00 85.94 112 ASP A CA 1
ATOM 945 C C . ASP A 1 112 ? 11.240 3.865 -18.137 1.00 85.94 112 ASP A C 1
ATOM 947 O O . ASP A 1 112 ? 11.801 3.901 -19.234 1.00 85.94 112 ASP A O 1
ATOM 951 N N . ILE A 1 113 ? 11.912 3.573 -17.024 1.00 80.75 113 ILE A N 1
ATOM 952 C CA . ILE A 1 113 ? 13.343 3.265 -17.009 1.00 80.75 113 ILE A CA 1
ATOM 953 C C . ILE A 1 113 ? 13.601 1.881 -17.609 1.00 80.75 113 ILE A C 1
ATOM 955 O O . ILE A 1 113 ? 14.539 1.725 -18.395 1.00 80.75 113 ILE A O 1
ATOM 959 N N . THR A 1 114 ? 12.769 0.896 -17.275 1.00 79.44 114 THR A N 1
ATOM 960 C CA . THR A 1 114 ? 12.860 -0.474 -17.791 1.00 79.44 114 THR A CA 1
ATOM 961 C C . THR A 1 114 ? 12.669 -0.485 -19.305 1.00 79.44 114 THR A C 1
ATOM 963 O O . THR A 1 114 ? 13.499 -1.048 -20.013 1.00 79.44 114 THR A O 1
ATOM 966 N N . GLU A 1 115 ? 11.663 0.218 -19.831 1.00 81.50 115 GLU A N 1
ATOM 967 C CA . GLU A 1 115 ? 11.430 0.342 -21.272 1.00 81.50 115 GLU A CA 1
ATOM 968 C C . GLU A 1 115 ? 12.607 1.027 -21.977 1.00 81.50 115 GLU A C 1
ATOM 970 O O . GLU A 1 115 ? 13.083 0.539 -22.998 1.00 81.50 115 GLU A O 1
ATOM 975 N N . LYS A 1 116 ? 13.147 2.115 -21.415 1.00 78.38 116 LYS A N 1
ATOM 976 C CA . LYS A 1 116 ? 14.297 2.828 -22.003 1.00 78.38 116 LYS A CA 1
ATOM 977 C C . LYS A 1 116 ? 15.600 2.032 -21.968 1.00 78.38 116 LYS A C 1
ATOM 979 O O . LYS A 1 116 ? 16.472 2.281 -22.800 1.00 78.38 116 LYS A O 1
ATOM 984 N N . THR A 1 117 ? 15.747 1.122 -21.007 1.00 70.69 117 THR A N 1
ATOM 985 C CA . THR A 1 117 ? 16.981 0.352 -20.793 1.00 70.69 117 THR A CA 1
ATOM 986 C C . THR A 1 117 ? 16.938 -0.990 -21.519 1.00 70.69 117 THR A C 1
ATOM 988 O O . THR A 1 117 ? 17.902 -1.343 -22.190 1.00 70.69 117 THR A O 1
ATOM 991 N N . LEU A 1 118 ? 15.817 -1.712 -21.438 1.00 63.28 118 LEU A N 1
ATOM 992 C CA . LEU A 1 118 ? 15.651 -3.056 -21.998 1.00 63.28 118 LEU A CA 1
ATOM 993 C C . LEU A 1 118 ? 14.904 -3.062 -23.339 1.00 63.28 118 LEU A C 1
ATOM 995 O O . LEU A 1 118 ? 15.211 -3.886 -24.192 1.00 63.28 118 LEU A O 1
ATOM 999 N N . GLY A 1 119 ? 13.984 -2.125 -23.586 1.00 57.69 119 GLY A N 1
ATOM 1000 C CA . GLY A 1 119 ? 13.197 -2.061 -24.826 1.00 57.69 119 GLY A CA 1
ATOM 1001 C C . GLY A 1 119 ? 14.021 -1.933 -26.122 1.00 57.69 119 GLY A C 1
ATOM 1002 O O . GLY A 1 119 ? 13.680 -2.586 -27.112 1.00 57.69 119 GLY A O 1
ATOM 1003 N N . PRO A 1 120 ? 15.127 -1.160 -26.159 1.00 56.81 120 PRO A N 1
ATOM 1004 C CA . PRO A 1 120 ? 16.036 -1.142 -27.304 1.00 56.81 120 PRO A CA 1
ATOM 1005 C C . PRO A 1 120 ? 16.823 -2.452 -27.457 1.00 56.81 120 PRO A C 1
ATOM 1007 O O . PRO A 1 120 ? 16.993 -2.929 -28.576 1.00 56.81 120 PRO A O 1
ATOM 1010 N N . LEU A 1 121 ? 17.261 -3.066 -26.350 1.00 50.81 121 LEU A N 1
ATOM 1011 C CA . LEU A 1 121 ? 18.000 -4.337 -26.358 1.00 50.81 121 LEU A CA 1
ATOM 1012 C C . LEU A 1 121 ? 17.115 -5.482 -26.875 1.00 50.81 121 LEU A C 1
ATOM 1014 O O . LEU A 1 121 ? 17.521 -6.205 -27.783 1.00 50.81 121 LEU A O 1
ATOM 1018 N N . SER A 1 122 ? 15.857 -5.550 -26.429 1.00 49.19 122 SER A N 1
ATOM 1019 C CA . SER A 1 122 ? 14.864 -6.513 -26.920 1.00 49.19 122 SER A CA 1
ATOM 1020 C C . SER A 1 122 ? 14.528 -6.338 -28.402 1.00 49.19 122 SER A C 1
ATOM 1022 O O . SER A 1 122 ? 14.216 -7.322 -29.060 1.00 49.19 122 SER A O 1
ATOM 1024 N N . ARG A 1 123 ? 14.612 -5.126 -28.973 1.00 45.97 123 ARG A N 1
ATOM 1025 C CA . ARG A 1 123 ? 14.395 -4.913 -30.421 1.00 45.97 123 ARG A CA 1
ATOM 1026 C C . ARG A 1 123 ? 15.574 -5.364 -31.282 1.00 45.97 123 ARG A C 1
ATOM 1028 O O . ARG A 1 123 ? 15.362 -5.724 -32.435 1.00 45.97 123 ARG A O 1
ATOM 1035 N N . THR A 1 124 ? 16.784 -5.381 -30.730 1.00 46.34 124 THR A N 1
ATOM 1036 C CA . THR A 1 124 ? 17.978 -5.900 -31.421 1.00 46.34 124 THR A CA 1
ATOM 1037 C C . THR A 1 124 ? 18.092 -7.424 -31.288 1.00 46.34 124 THR A C 1
ATOM 1039 O O . THR A 1 124 ? 18.507 -8.085 -32.234 1.00 46.34 124 THR A O 1
ATOM 1042 N N . GLU A 1 125 ? 17.649 -8.005 -30.166 1.00 41.62 125 GLU A N 1
ATOM 1043 C CA . GLU A 1 125 ? 17.667 -9.461 -29.947 1.00 41.62 125 GLU A CA 1
ATOM 1044 C C . GLU A 1 125 ? 16.413 -10.191 -30.452 1.00 41.62 125 GLU A C 1
ATOM 1046 O O . GLU A 1 125 ? 16.510 -11.354 -30.839 1.00 41.62 125 GLU A O 1
ATOM 1051 N N . ALA A 1 126 ? 15.257 -9.526 -30.571 1.00 44.06 126 ALA A N 1
ATOM 1052 C CA . ALA A 1 126 ? 14.068 -10.117 -31.200 1.00 44.06 126 ALA A CA 1
ATOM 1053 C C . ALA A 1 126 ? 14.267 -10.433 -32.697 1.00 44.06 126 ALA A C 1
ATOM 1055 O O . ALA A 1 126 ? 13.489 -11.196 -33.266 1.00 44.06 126 ALA A O 1
ATOM 1056 N N . GLY A 1 127 ? 15.323 -9.903 -33.328 1.00 40.81 127 GLY A N 1
ATOM 1057 C CA . GLY A 1 127 ? 15.769 -10.318 -34.661 1.00 40.81 127 GLY A CA 1
ATOM 1058 C C . GLY A 1 127 ? 16.637 -11.587 -34.683 1.00 40.81 127 GLY A C 1
ATOM 1059 O O . GLY A 1 127 ? 16.860 -12.134 -35.759 1.00 40.81 127 GLY A O 1
ATOM 1060 N N . ALA A 1 128 ? 17.120 -12.072 -33.531 1.00 43.62 128 ALA A N 1
ATOM 1061 C CA . ALA A 1 128 ? 18.098 -13.163 -33.449 1.00 43.62 128 ALA A CA 1
ATOM 1062 C C . ALA A 1 128 ? 17.702 -14.338 -32.529 1.00 43.62 128 ALA A C 1
ATOM 1064 O O . ALA A 1 128 ? 18.240 -15.429 -32.703 1.00 43.62 128 ALA A O 1
ATOM 1065 N N . SER A 1 129 ? 16.756 -14.180 -31.592 1.00 40.09 129 SER A N 1
ATOM 1066 C CA . SER A 1 129 ? 16.444 -15.209 -30.576 1.00 40.09 129 SER A CA 1
ATOM 1067 C C . SER A 1 129 ? 15.013 -15.767 -30.610 1.00 40.09 129 SER A C 1
ATOM 1069 O O . SER A 1 129 ? 14.582 -16.440 -29.676 1.00 40.09 129 SER A O 1
ATOM 1071 N N . MET A 1 130 ? 14.277 -15.605 -31.716 1.00 37.75 130 MET A N 1
ATOM 1072 C CA . MET A 1 130 ? 12.976 -16.269 -31.932 1.00 37.75 130 MET A CA 1
ATOM 1073 C C . MET A 1 130 ? 13.117 -17.729 -32.421 1.00 37.75 130 MET A C 1
ATOM 1075 O O . MET A 1 130 ? 12.382 -18.198 -33.289 1.00 37.75 130 MET A O 1
ATOM 1079 N N . ARG A 1 131 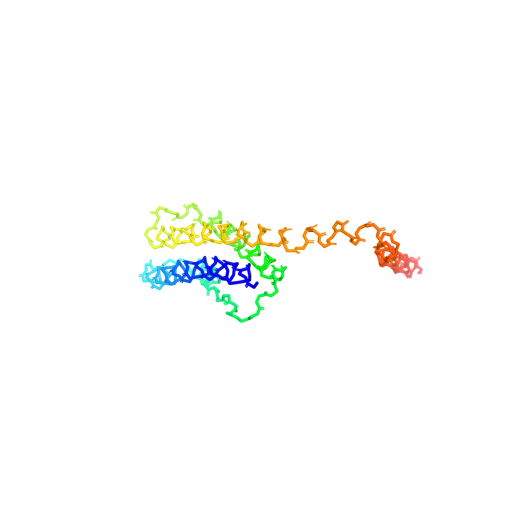? 14.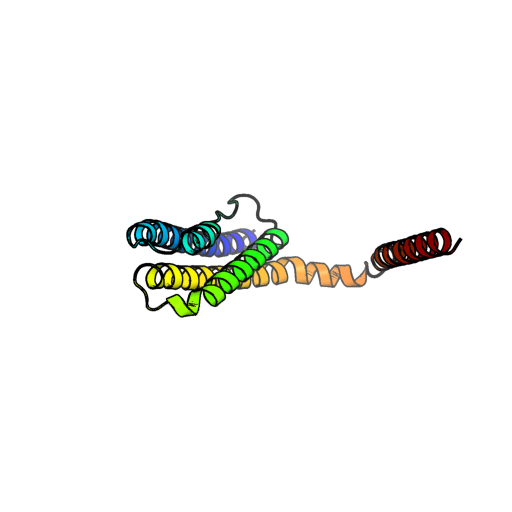070 -18.483 -31.861 1.00 40.97 131 ARG A N 1
ATOM 1080 C CA . ARG A 1 131 ? 14.126 -19.945 -31.986 1.00 40.97 131 ARG A CA 1
ATOM 1081 C C . ARG A 1 131 ? 14.352 -20.571 -30.616 1.00 40.97 131 ARG A C 1
ATOM 1083 O O . ARG A 1 131 ? 15.464 -20.528 -30.112 1.00 40.97 131 ARG A O 1
ATOM 1090 N N . SER A 1 132 ? 13.306 -21.258 -30.135 1.00 45.00 132 SER A N 1
ATOM 1091 C CA . SER A 1 132 ? 13.340 -22.294 -29.088 1.00 45.00 132 SER A CA 1
ATOM 1092 C C . SER A 1 132 ? 13.610 -21.739 -27.678 1.00 45.00 132 SER A C 1
ATOM 1094 O O . SER A 1 132 ? 14.641 -21.140 -27.428 1.00 45.00 132 SER A O 1
ATOM 1096 N N . ILE A 1 133 ? 12.729 -21.853 -26.678 1.00 50.88 133 ILE A N 1
ATOM 1097 C CA . ILE A 1 133 ? 12.569 -23.086 -25.871 1.00 50.88 133 ILE A CA 1
ATOM 1098 C C . ILE A 1 133 ? 11.226 -23.097 -25.076 1.00 50.88 133 ILE A C 1
ATOM 1100 O O . ILE A 1 133 ? 10.923 -24.055 -24.375 1.00 50.88 133 ILE A O 1
ATOM 1104 N N . PHE A 1 134 ? 10.352 -22.088 -25.182 1.00 46.72 134 PHE A N 1
ATOM 1105 C CA . PHE A 1 134 ? 9.241 -21.923 -24.218 1.00 46.72 134 PHE A CA 1
ATOM 1106 C C . PHE A 1 134 ? 7.859 -22.587 -24.468 1.00 46.72 134 PHE A C 1
ATOM 1108 O O . PHE A 1 134 ? 7.011 -22.426 -23.592 1.00 46.72 134 PHE A O 1
ATOM 1115 N N . PRO A 1 135 ? 7.571 -23.379 -25.528 1.00 44.09 135 PRO A N 1
ATOM 1116 C CA . PRO A 1 135 ? 6.319 -24.151 -25.566 1.00 44.09 135 PRO A CA 1
ATOM 1117 C C . PRO A 1 135 ? 6.466 -25.615 -25.109 1.00 44.09 135 PRO A C 1
ATOM 1119 O O . PRO A 1 135 ? 5.459 -26.279 -24.874 1.00 44.09 135 PRO A O 1
ATOM 1122 N N . VAL A 1 136 ? 7.689 -26.141 -24.953 1.00 46.00 136 VAL A N 1
ATOM 1123 C CA . VAL A 1 136 ? 7.899 -27.575 -24.658 1.00 46.00 136 VAL A CA 1
ATOM 1124 C C . VAL A 1 136 ? 7.625 -27.900 -23.185 1.00 46.00 136 VAL A C 1
ATOM 1126 O O . VAL A 1 136 ? 7.012 -28.921 -22.877 1.00 46.00 136 VAL A O 1
ATOM 1129 N N . SER A 1 137 ? 7.991 -27.005 -22.266 1.00 48.00 137 SER A N 1
ATOM 1130 C CA . SER A 1 137 ? 7.877 -27.269 -20.825 1.00 48.00 137 SER A CA 1
ATOM 1131 C C . SER A 1 137 ? 6.429 -27.306 -20.324 1.00 48.00 137 SER A C 1
ATOM 1133 O O . SER A 1 137 ? 6.117 -28.072 -19.418 1.00 48.00 137 SER A O 1
ATOM 1135 N N . VAL A 1 138 ? 5.520 -26.535 -20.930 1.00 50.81 138 VAL A N 1
ATOM 1136 C CA . VAL A 1 138 ? 4.099 -26.522 -20.533 1.00 50.81 138 VAL A CA 1
ATOM 1137 C C . VAL A 1 138 ? 3.358 -27.747 -21.084 1.00 50.81 138 VAL A C 1
ATOM 1139 O O . VAL A 1 138 ? 2.541 -28.333 -20.378 1.00 50.81 138 VAL A O 1
ATOM 1142 N N . ALA A 1 139 ? 3.690 -28.204 -22.297 1.00 51.44 139 ALA A N 1
ATOM 1143 C CA . ALA A 1 139 ? 3.071 -29.391 -22.892 1.00 51.44 139 ALA A CA 1
ATOM 1144 C C . ALA A 1 139 ? 3.404 -30.685 -22.124 1.00 51.44 139 ALA A C 1
ATOM 1146 O O . ALA A 1 139 ? 2.530 -31.531 -21.933 1.00 51.44 139 ALA A O 1
ATOM 1147 N N . ILE A 1 140 ? 4.642 -30.823 -21.630 1.00 56.88 140 ILE A N 1
ATOM 1148 C CA . ILE A 1 140 ? 5.069 -31.998 -20.850 1.00 56.88 140 ILE A CA 1
ATOM 1149 C C . ILE A 1 140 ? 4.337 -32.062 -19.502 1.00 56.88 140 ILE A C 1
ATOM 1151 O O . ILE A 1 140 ? 3.883 -33.134 -19.101 1.00 56.88 140 ILE A O 1
ATOM 1155 N N . ILE A 1 141 ? 4.167 -30.922 -18.824 1.00 57.00 141 ILE A N 1
ATOM 1156 C CA . ILE A 1 141 ? 3.469 -30.866 -17.532 1.00 57.00 141 ILE A CA 1
ATOM 1157 C C . ILE A 1 141 ? 1.988 -31.237 -17.703 1.00 57.00 141 ILE A C 1
ATOM 1159 O O . ILE A 1 141 ? 1.465 -32.034 -16.926 1.00 57.00 141 ILE A O 1
ATOM 1163 N N . VAL A 1 142 ? 1.322 -30.739 -18.751 1.00 57.72 142 VAL A N 1
ATOM 1164 C CA . VAL A 1 142 ? -0.082 -31.089 -19.031 1.00 57.72 142 VAL A CA 1
ATOM 1165 C C . VAL A 1 142 ? -0.229 -32.573 -19.399 1.00 57.72 142 VAL A C 1
ATOM 1167 O O . VAL A 1 142 ? -1.147 -33.234 -18.912 1.00 57.72 142 VAL A O 1
ATOM 1170 N N . GLY A 1 143 ? 0.697 -33.134 -20.183 1.00 56.00 143 GLY A N 1
ATOM 1171 C CA . GLY A 1 143 ? 0.687 -34.559 -20.538 1.00 56.00 143 GLY A CA 1
ATOM 1172 C C . GLY A 1 143 ? 0.860 -35.493 -19.334 1.00 56.00 143 GLY A C 1
ATOM 1173 O O . GLY A 1 143 ? 0.146 -36.491 -19.221 1.00 56.00 143 GLY A O 1
ATOM 1174 N N . ALA A 1 144 ? 1.750 -35.151 -18.397 1.00 62.38 144 ALA A N 1
ATOM 1175 C CA . ALA A 1 144 ? 1.986 -35.952 -17.195 1.00 62.38 144 ALA A CA 1
ATOM 1176 C C . ALA A 1 144 ? 0.763 -35.991 -16.259 1.00 62.38 144 ALA A C 1
ATOM 1178 O O . ALA A 1 144 ? 0.446 -37.044 -15.708 1.00 62.38 144 ALA A O 1
ATOM 1179 N N . VAL A 1 145 ? 0.037 -34.875 -16.122 1.00 64.56 145 VAL A N 1
ATOM 1180 C CA . VAL A 1 145 ? -1.168 -34.797 -15.274 1.00 64.56 145 VAL A CA 1
ATOM 1181 C C . VAL A 1 145 ? -2.313 -35.648 -15.836 1.00 64.56 145 VAL A C 1
ATOM 1183 O O . VAL A 1 145 ? -2.995 -36.343 -15.079 1.00 64.56 145 VAL A O 1
ATOM 1186 N N . ILE A 1 146 ? -2.500 -35.663 -17.160 1.00 66.69 146 ILE A N 1
ATOM 1187 C CA . ILE A 1 146 ? -3.528 -36.499 -17.805 1.00 66.69 146 ILE A CA 1
ATOM 1188 C C . ILE A 1 146 ? -3.218 -37.989 -17.602 1.00 66.69 146 ILE A C 1
ATOM 1190 O O . ILE A 1 146 ? -4.113 -38.759 -17.250 1.00 66.69 146 ILE A O 1
ATOM 1194 N N . LEU A 1 147 ? -1.950 -38.391 -17.754 1.00 65.00 147 LEU A N 1
ATOM 1195 C CA . LEU A 1 147 ? -1.540 -39.790 -17.610 1.00 65.00 147 LEU A CA 1
ATOM 1196 C C . LEU A 1 147 ? -1.742 -40.310 -16.176 1.00 65.00 147 LEU A C 1
ATOM 1198 O O . LEU A 1 147 ? -2.235 -41.420 -15.983 1.00 65.00 147 LEU A O 1
ATOM 1202 N N . LEU A 1 148 ? -1.419 -39.488 -15.172 1.00 66.50 148 LEU A N 1
ATOM 1203 C CA . LEU A 1 148 ? -1.584 -39.823 -13.752 1.00 66.50 148 LEU A CA 1
ATOM 1204 C C . LEU A 1 148 ? -3.062 -39.961 -13.363 1.00 66.50 148 LEU A C 1
ATOM 1206 O O . LEU A 1 148 ? -3.429 -40.867 -12.618 1.00 66.50 148 LEU A O 1
ATOM 1210 N N . THR A 1 149 ? -3.920 -39.104 -13.921 1.00 64.31 149 THR A N 1
ATOM 1211 C CA . THR A 1 149 ? -5.367 -39.148 -13.670 1.00 64.31 149 THR A CA 1
ATOM 1212 C C . THR A 1 149 ? -5.998 -40.403 -14.281 1.00 64.31 149 THR A C 1
ATOM 1214 O O . THR A 1 149 ? -6.797 -41.068 -13.625 1.00 64.31 149 THR A O 1
ATOM 1217 N N . ALA A 1 150 ? -5.603 -40.782 -15.501 1.00 65.19 150 ALA A N 1
ATOM 1218 C CA . ALA A 1 150 ? -6.101 -41.996 -16.150 1.00 65.19 150 ALA A CA 1
ATOM 1219 C C . ALA A 1 150 ? -5.714 -43.274 -15.383 1.00 65.19 150 ALA A C 1
ATOM 1221 O O . ALA A 1 150 ? -6.522 -44.194 -15.265 1.00 65.19 150 ALA A O 1
ATOM 1222 N N . LEU A 1 151 ? -4.506 -43.316 -14.813 1.00 63.06 151 LEU A N 1
ATOM 1223 C CA . LEU A 1 151 ? -4.011 -44.475 -14.065 1.00 63.06 151 LEU A CA 1
ATOM 1224 C C . LEU A 1 151 ? -4.777 -44.698 -12.751 1.00 63.06 151 LEU A C 1
ATOM 1226 O O . LEU A 1 151 ? -5.107 -45.833 -12.419 1.00 63.06 151 LEU A O 1
ATOM 1230 N N . ILE A 1 152 ? -5.119 -43.620 -12.038 1.00 64.94 152 ILE A N 1
ATOM 1231 C CA . ILE A 1 152 ? -5.908 -43.690 -10.796 1.00 64.94 152 ILE A CA 1
ATOM 1232 C C . ILE A 1 152 ? -7.322 -44.216 -11.072 1.00 64.94 152 ILE A C 1
ATOM 1234 O O . ILE A 1 152 ? -7.836 -45.035 -10.313 1.00 64.94 152 ILE A O 1
ATOM 1238 N N . VAL A 1 153 ? -7.944 -43.783 -12.171 1.00 64.88 153 VAL A N 1
ATOM 1239 C CA . VAL A 1 153 ? -9.303 -44.210 -12.535 1.00 64.88 153 VAL A CA 1
ATOM 1240 C C . VAL A 1 153 ? -9.350 -45.700 -12.882 1.00 64.88 153 VAL A C 1
ATOM 1242 O O . VAL A 1 153 ? -10.273 -46.386 -12.456 1.00 64.88 153 VAL A O 1
ATOM 1245 N N . VAL A 1 154 ? -8.344 -46.227 -13.589 1.00 64.19 154 VAL A N 1
ATOM 1246 C CA . VAL A 1 154 ? -8.281 -47.661 -13.930 1.00 64.19 154 VAL A CA 1
ATOM 1247 C C . VAL A 1 154 ? -8.109 -48.537 -12.685 1.00 64.19 154 VAL A C 1
ATOM 1249 O O . VAL A 1 154 ? -8.753 -49.576 -12.593 1.00 64.19 154 VAL A O 1
ATOM 1252 N N . VAL A 1 155 ? -7.302 -48.109 -11.709 1.00 59.50 155 VAL A N 1
ATOM 1253 C CA . VAL A 1 155 ? -7.085 -48.861 -10.457 1.00 59.50 155 VAL A CA 1
ATOM 1254 C C . VAL A 1 155 ? -8.324 -48.864 -9.553 1.00 59.50 155 VAL A C 1
ATOM 1256 O O . VAL A 1 155 ? -8.526 -49.818 -8.816 1.00 59.50 155 VAL A O 1
ATOM 1259 N N . LEU A 1 156 ? -9.169 -47.829 -9.607 1.00 56.56 156 LEU A N 1
ATOM 1260 C CA . LEU A 1 156 ? -10.404 -47.750 -8.811 1.00 56.56 156 LEU A CA 1
ATOM 1261 C C . LEU A 1 156 ? -11.603 -48.484 -9.441 1.00 56.56 156 LEU A C 1
ATOM 1263 O O . LEU A 1 156 ? -12.630 -48.633 -8.782 1.00 56.56 156 LEU A O 1
ATOM 1267 N N . LEU A 1 157 ? -11.499 -48.891 -10.710 1.00 55.66 157 LEU A N 1
ATOM 1268 C CA . LEU A 1 157 ? -12.551 -49.587 -11.467 1.00 55.66 157 LEU A CA 1
ATOM 1269 C C . LEU A 1 157 ? -12.311 -51.104 -11.608 1.00 55.66 157 LEU A C 1
ATOM 1271 O O . LEU A 1 157 ? -13.152 -51.782 -12.201 1.00 55.66 157 LEU A O 1
ATOM 1275 N N . GLN A 1 158 ? -11.192 -51.621 -11.090 1.00 48.84 158 GLN A N 1
ATOM 1276 C CA . GLN A 1 158 ? -10.923 -53.057 -10.918 1.00 48.84 158 GLN A CA 1
ATOM 1277 C C . GL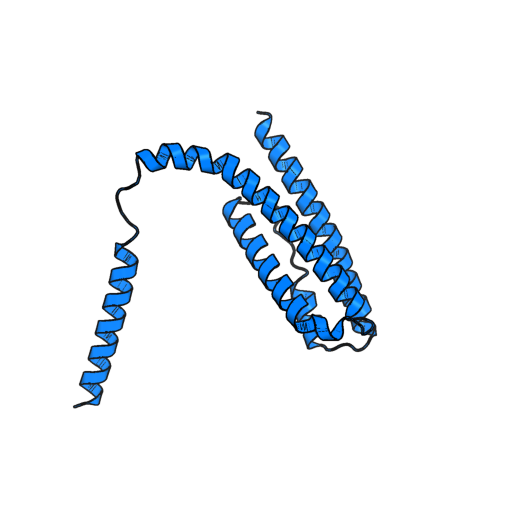N A 1 158 ? -11.261 -53.499 -9.495 1.00 48.84 158 GLN A C 1
ATOM 1279 O O . GLN A 1 158 ? -11.760 -54.638 -9.360 1.00 48.84 158 GLN A O 1
#

Sequence (158 aa):
MHRNSYTSDRITRYVQRLDQSRRELKESIEKAEKYKISRKFVNEASSLVYQFPRHSYDLVECTQEVTQYITRTEAFINRWESEGTTPGYHEVLRYARKNLTDLKTLKLVLDDITEKTLGPLSRTEAGASMRSIFPVSVAIIVGAVILLTALIVVVLLQ

pLDDT: mean 76.97, std 18.02, range [37.75, 96.75]